Protein AF-A0A443SWD6-F1 (afdb_monomer)

InterPro domains:
  IPR001727 GDT1-like [PF01169] (45-129)
  IPR001727 GDT1-like [PTHR12608] (4-133)

Organism: NCBI:txid299467

Sequence (136 aa):
MSSEKEIKEKLEIKHEVEETMNSKTAFSDKVHKMTNNYLSIVFIEAFAMTFFAEWGDRSQISTIVLASRENIVGVSLGAIAGQCICNAIAVIGGGFVGQMISTRTGIKDNNRYKSRLTLIGGTMFLFFAVSSLLKF

Foldseek 3Di:
DVVVVVVVVVVVVVVVVVVVVVVVVVVVVVVVVVPPVVNVVVVVVVCVVVCVVCVPNVLVVVLVVVCVVDPSVVSVVVSVVVVVVVVVCVVVVVVVVVVVVVVPPPDDDDPPVVVVVVVVVVVVVVVVVVVVVVVD

Solvent-accessible surface area (backbone atoms only — not comparable to full-atom values): 7710 Å² total; per-residue (Å²): 128,68,69,65,52,58,52,50,52,54,50,53,53,50,50,56,51,49,52,55,49,53,53,50,50,53,49,52,54,49,50,57,68,69,45,52,68,66,59,51,50,53,47,51,49,54,47,48,53,51,46,62,71,49,62,87,34,65,67,60,58,52,47,52,59,48,31,73,76,46,65,50,70,62,48,52,54,50,52,54,50,50,51,52,50,52,51,51,51,51,53,53,52,50,50,53,57,50,49,66,53,62,77,54,72,82,67,79,92,61,74,67,57,62,54,47,54,52,46,52,54,50,50,52,49,51,52,49,52,53,53,54,62,74,72,108

pLDDT: mean 70.09, std 11.47, range [46.66, 88.94]

Secondary structure (DSSP, 8-state):
--HHHHHHHHHHHHHHHHHHHHHHHHHHHHHHHHS-HHHHHHHHHHHHHHHHHHTT-HHHHHHHHHHTTS-HHHHHHHHHHHHHHHHHHHHHHHHHHHHHHHTTSSS---HHHHHHHHHHHHHHHHHHHHHHHTT-

Structure (mmCIF, N/CA/C/O backbone):
data_AF-A0A443SWD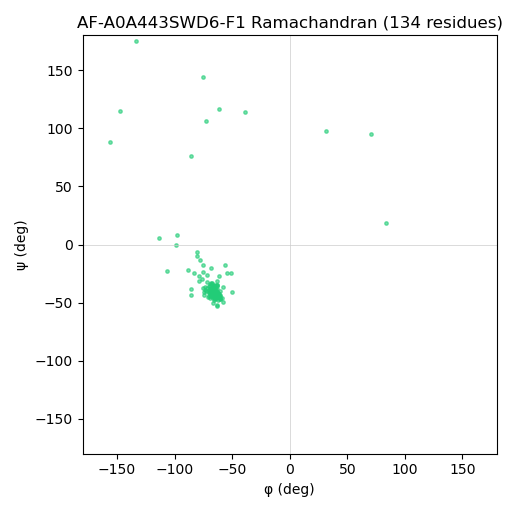6-F1
#
_entry.id   AF-A0A443SWD6-F1
#
loop_
_atom_site.group_PDB
_atom_site.id
_atom_site.type_symbol
_atom_site.label_atom_id
_atom_site.label_alt_id
_atom_site.label_comp_id
_atom_site.label_asym_id
_atom_site.label_entity_id
_atom_site.label_seq_id
_atom_site.pdbx_PDB_ins_code
_atom_site.Cartn_x
_atom_site.Cartn_y
_atom_site.Cartn_z
_atom_site.occupancy
_atom_site.B_iso_or_equiv
_atom_site.auth_seq_id
_atom_site.auth_comp_id
_atom_site.auth_asym_id
_atom_site.auth_atom_id
_atom_site.pdbx_PDB_model_num
ATOM 1 N N . MET A 1 1 ? 40.734 51.118 14.395 1.00 59.72 1 MET A N 1
ATOM 2 C CA . MET A 1 1 ? 40.270 51.051 12.989 1.00 59.72 1 MET A CA 1
ATOM 3 C C . MET A 1 1 ? 40.192 49.627 12.410 1.00 59.72 1 MET A C 1
ATOM 5 O O . MET A 1 1 ? 39.435 49.447 11.467 1.00 59.72 1 MET A O 1
ATOM 9 N N . SER A 1 2 ? 40.913 48.624 12.955 1.00 61.59 2 SER A N 1
ATOM 10 C CA . SER A 1 2 ? 40.799 47.204 12.537 1.00 61.59 2 SER A CA 1
ATOM 11 C C . SER A 1 2 ? 39.674 46.442 13.265 1.00 61.59 2 SER A C 1
ATOM 13 O O . SER A 1 2 ? 38.877 45.778 12.619 1.00 61.59 2 SER A O 1
ATOM 15 N N . SER A 1 3 ? 39.522 46.619 14.585 1.00 66.12 3 SER A N 1
ATOM 16 C CA . SER A 1 3 ? 38.543 45.862 15.393 1.00 66.12 3 SER A CA 1
ATOM 17 C C . SER A 1 3 ? 37.072 46.240 15.164 1.00 66.12 3 SER A C 1
ATOM 19 O O . SER A 1 3 ? 36.192 45.412 15.349 1.00 66.12 3 SER A O 1
ATOM 21 N N . GLU A 1 4 ? 36.771 47.468 14.728 1.00 71.31 4 GLU A N 1
ATOM 22 C CA . GLU A 1 4 ? 35.383 47.901 14.469 1.00 71.31 4 GLU A CA 1
ATOM 23 C C . GLU A 1 4 ? 34.803 47.331 13.166 1.00 71.31 4 GLU A C 1
ATOM 25 O O . GLU A 1 4 ? 33.584 47.208 13.040 1.00 71.31 4 GLU A O 1
ATOM 30 N N . LYS A 1 5 ? 35.660 46.955 12.206 1.00 71.69 5 LYS A N 1
ATOM 31 C CA . LYS A 1 5 ? 35.230 46.327 10.948 1.00 71.69 5 LYS A CA 1
ATOM 32 C C . LYS A 1 5 ? 34.816 44.872 11.168 1.00 71.69 5 LYS A C 1
ATOM 34 O O . LYS A 1 5 ? 33.744 44.486 10.721 1.00 71.69 5 LYS A O 1
ATOM 39 N N . GLU A 1 6 ? 35.587 44.120 11.954 1.00 70.25 6 GLU A N 1
ATOM 40 C CA . GLU A 1 6 ? 35.242 42.740 12.332 1.00 70.25 6 GLU A CA 1
ATOM 41 C C . GLU A 1 6 ? 33.955 42.658 13.164 1.00 70.25 6 GLU A C 1
ATOM 43 O O . GLU A 1 6 ? 33.179 41.715 13.025 1.00 70.25 6 GLU A O 1
ATOM 48 N N . ILE A 1 7 ? 33.702 43.651 14.025 1.00 76.62 7 ILE A N 1
ATOM 49 C CA . ILE A 1 7 ? 32.472 43.706 14.827 1.00 76.62 7 ILE A CA 1
ATOM 50 C C . ILE A 1 7 ? 31.253 43.946 13.930 1.00 76.62 7 ILE A C 1
ATOM 52 O O . ILE A 1 7 ? 30.233 43.287 14.119 1.00 76.62 7 ILE A O 1
ATOM 56 N N . LYS A 1 8 ? 31.356 44.841 12.938 1.00 76.31 8 LYS A N 1
ATOM 57 C CA . LYS A 1 8 ? 30.276 45.099 11.972 1.00 76.31 8 LYS A CA 1
ATOM 58 C C . LYS A 1 8 ? 29.981 43.879 11.098 1.00 76.31 8 LYS A C 1
ATOM 60 O O . LYS A 1 8 ? 28.819 43.512 10.981 1.00 76.31 8 LYS A O 1
ATOM 65 N N . GLU A 1 9 ? 31.012 43.202 10.601 1.00 75.31 9 GLU A N 1
ATOM 66 C CA . GLU A 1 9 ? 30.863 41.986 9.789 1.00 75.31 9 GLU A CA 1
ATOM 67 C C . GLU A 1 9 ? 30.224 40.838 10.590 1.00 75.31 9 GLU A C 1
ATOM 69 O O . GLU A 1 9 ? 29.285 40.189 10.131 1.00 75.31 9 GLU A O 1
ATOM 74 N N . LYS A 1 10 ? 30.646 40.635 11.848 1.00 65.94 10 LYS A N 1
ATOM 75 C CA . LYS A 1 10 ? 30.002 39.657 12.742 1.00 65.94 10 LYS A CA 1
ATOM 76 C C . LYS A 1 10 ? 28.549 40.014 13.053 1.00 65.94 10 LYS A C 1
ATOM 78 O O . LYS A 1 10 ? 27.760 39.102 13.268 1.00 65.94 10 LYS A O 1
ATOM 83 N N . LEU A 1 11 ? 28.194 41.298 13.098 1.00 70.75 11 LEU A N 1
ATOM 84 C CA . LEU A 1 11 ? 26.822 41.766 13.322 1.00 70.75 11 LEU A CA 1
ATOM 85 C C . LEU A 1 11 ? 25.922 41.534 12.102 1.00 70.75 11 LEU A C 1
ATOM 87 O O . LEU A 1 11 ? 24.787 41.100 12.283 1.00 70.75 11 LEU A O 1
ATOM 91 N N . GLU A 1 12 ? 26.431 41.752 10.889 1.00 73.62 12 GLU A N 1
ATOM 92 C CA . GLU A 1 12 ? 25.703 41.477 9.640 1.00 73.62 12 GLU A CA 1
ATOM 93 C C . GLU A 1 12 ? 25.474 39.976 9.449 1.00 73.62 12 GLU A C 1
ATOM 95 O O . GLU A 1 12 ? 24.340 39.548 9.241 1.00 73.62 12 GLU A O 1
ATOM 100 N N . ILE A 1 13 ? 26.512 39.158 9.663 1.00 72.12 13 ILE A N 1
ATOM 101 C CA . ILE A 1 13 ? 26.391 37.694 9.614 1.00 72.12 13 ILE A CA 1
ATOM 102 C C . ILE A 1 13 ? 25.401 37.198 10.673 1.00 72.12 13 ILE A C 1
ATOM 104 O O . ILE A 1 13 ? 24.604 36.302 10.405 1.00 72.12 13 ILE A O 1
ATOM 108 N N . LYS A 1 14 ? 25.408 37.779 11.879 1.00 61.62 14 LYS A N 1
ATOM 109 C CA . LYS A 1 14 ? 24.473 37.377 12.937 1.00 61.62 14 LYS A CA 1
ATOM 110 C C . LYS A 1 14 ? 23.028 37.708 12.569 1.00 61.62 14 LYS A C 1
ATOM 112 O O . LYS A 1 14 ? 22.152 36.904 12.856 1.00 61.62 14 LYS A O 1
ATOM 117 N N . HIS A 1 15 ? 22.789 38.841 11.914 1.00 70.75 15 HIS A N 1
ATOM 118 C CA . HIS A 1 15 ? 21.454 39.242 11.477 1.00 70.75 15 HIS A CA 1
ATOM 119 C C . HIS A 1 15 ? 20.938 38.361 10.326 1.00 70.75 15 HIS A C 1
ATOM 121 O O . HIS A 1 15 ? 19.789 37.925 10.353 1.00 70.75 15 HIS A O 1
ATOM 127 N N . GLU A 1 16 ? 21.798 38.014 9.366 1.00 64.12 16 GLU A N 1
ATOM 128 C CA . GLU A 1 16 ? 21.438 37.140 8.241 1.00 64.12 16 GLU A CA 1
ATOM 129 C C . GLU A 1 16 ? 21.183 35.688 8.686 1.00 64.12 16 GLU A C 1
ATOM 131 O O . GLU A 1 16 ? 20.257 35.028 8.201 1.00 64.12 16 GLU A O 1
ATOM 136 N N . VAL A 1 17 ? 21.949 35.207 9.675 1.00 60.41 17 VAL A N 1
ATOM 137 C CA . VAL A 1 17 ? 21.737 33.901 10.322 1.00 60.41 17 VAL A CA 1
ATOM 138 C C . VAL A 1 17 ? 20.450 33.893 11.157 1.00 60.41 17 VAL A C 1
ATOM 140 O O . VAL A 1 17 ? 19.718 32.905 11.122 1.00 60.41 17 VAL A O 1
ATOM 143 N N . GLU A 1 18 ? 20.126 34.979 11.866 1.00 58.09 18 GLU A N 1
ATOM 144 C CA . GLU A 1 18 ? 18.884 35.089 12.648 1.00 58.09 18 GLU A CA 1
ATOM 145 C C . GLU A 1 18 ? 17.644 35.094 11.733 1.00 58.09 18 GLU A C 1
ATOM 147 O O . GLU A 1 18 ? 16.667 34.395 12.012 1.00 58.09 18 GLU A O 1
ATOM 152 N N . GLU A 1 19 ? 17.691 35.796 10.593 1.00 61.16 19 GLU A N 1
ATOM 153 C CA . GLU A 1 19 ? 16.594 35.807 9.614 1.00 61.16 19 GLU A CA 1
ATOM 154 C C . GLU A 1 19 ? 16.407 34.454 8.912 1.00 61.16 19 GLU A C 1
ATOM 156 O O . GLU A 1 19 ? 15.272 33.986 8.758 1.00 61.16 19 GLU A O 1
ATOM 161 N N . THR A 1 20 ? 17.496 33.770 8.536 1.00 52.47 20 THR A N 1
ATOM 162 C CA . THR A 1 20 ? 17.397 32.419 7.953 1.00 52.47 20 THR A CA 1
ATOM 163 C C . THR A 1 20 ? 16.914 31.382 8.964 1.00 52.47 20 THR A C 1
ATOM 165 O O . THR A 1 20 ? 16.186 30.461 8.579 1.00 52.47 20 THR A O 1
ATOM 168 N N . MET A 1 21 ? 17.261 31.525 10.246 1.00 53.50 21 MET A N 1
ATOM 169 C CA . MET A 1 21 ? 16.771 30.656 11.322 1.00 53.50 21 MET A CA 1
ATOM 170 C C . MET A 1 21 ? 15.290 30.911 11.621 1.00 53.50 21 MET A C 1
ATOM 172 O O . MET A 1 21 ? 14.526 29.950 11.675 1.00 53.50 21 MET A O 1
ATOM 176 N N . ASN A 1 22 ? 14.863 32.175 11.713 1.00 55.44 22 ASN A N 1
ATOM 177 C CA . ASN A 1 22 ? 13.468 32.553 11.961 1.00 55.44 22 ASN A CA 1
ATOM 178 C C . ASN A 1 22 ? 12.531 32.171 10.796 1.00 55.44 22 ASN A C 1
ATOM 180 O O . ASN A 1 22 ? 11.398 31.744 11.005 1.00 55.44 22 ASN A O 1
ATOM 184 N N . SER A 1 23 ? 13.013 32.257 9.551 1.00 46.66 23 SER A N 1
ATOM 185 C CA . SER A 1 23 ? 12.288 31.789 8.359 1.00 46.66 23 SER A CA 1
ATOM 186 C C . SER A 1 23 ? 12.101 30.265 8.354 1.00 46.66 23 SER A C 1
ATOM 188 O O . SER A 1 23 ? 11.009 29.765 8.069 1.00 46.66 23 SER A O 1
ATOM 190 N N . LYS A 1 24 ? 13.141 29.509 8.736 1.00 49.06 24 LYS A N 1
ATOM 191 C CA . LYS A 1 24 ? 13.091 28.041 8.825 1.00 49.06 24 LYS A CA 1
ATOM 192 C C . LYS A 1 24 ? 12.198 27.550 9.963 1.00 49.06 24 LYS A C 1
ATOM 194 O O . LYS A 1 24 ? 11.440 26.604 9.749 1.00 49.06 24 LYS A O 1
ATOM 199 N N . THR A 1 25 ? 12.247 28.181 11.137 1.00 52.19 25 THR A N 1
ATOM 200 C CA . THR A 1 25 ? 11.366 27.840 12.268 1.00 52.19 25 THR A CA 1
ATOM 201 C C . THR A 1 25 ? 9.916 28.204 11.964 1.00 52.19 25 THR A C 1
ATOM 203 O O . THR A 1 25 ? 9.046 27.348 12.100 1.00 52.19 25 THR A O 1
ATOM 206 N N . ALA A 1 26 ? 9.649 29.389 11.403 1.00 56.47 26 ALA A N 1
ATOM 207 C CA . ALA A 1 26 ? 8.303 29.785 10.988 1.00 56.47 26 ALA A CA 1
ATOM 208 C C . ALA A 1 26 ? 7.729 28.885 9.880 1.00 56.47 26 ALA A C 1
ATOM 210 O O . ALA A 1 26 ? 6.529 28.606 9.873 1.00 56.47 26 ALA A O 1
ATOM 211 N N . PHE A 1 27 ? 8.560 28.399 8.952 1.00 50.75 27 PHE A N 1
ATOM 212 C CA . PHE A 1 27 ? 8.148 27.424 7.940 1.00 50.75 27 PHE A CA 1
ATOM 213 C C . PHE A 1 27 ? 7.871 26.047 8.559 1.00 50.75 27 PHE A C 1
ATOM 215 O O . PHE A 1 27 ? 6.831 25.462 8.266 1.00 50.75 27 PHE A O 1
ATOM 222 N N . SER A 1 28 ? 8.736 25.565 9.458 1.00 52.53 28 SER A N 1
ATOM 223 C CA . SER A 1 28 ? 8.557 24.301 10.188 1.00 52.53 28 SER A CA 1
ATOM 224 C C . SER A 1 28 ? 7.281 24.306 11.035 1.00 52.53 28 SER A C 1
ATOM 226 O O . SER A 1 28 ? 6.481 23.379 10.939 1.00 52.53 28 SER A O 1
ATOM 228 N N . ASP A 1 29 ? 7.024 25.381 11.781 1.00 56.59 29 ASP A N 1
ATOM 229 C CA . ASP A 1 29 ? 5.834 25.531 12.628 1.00 56.59 29 ASP A CA 1
ATOM 230 C C . ASP A 1 29 ? 4.552 25.686 11.798 1.00 56.59 29 ASP A C 1
ATOM 232 O O . ASP A 1 29 ? 3.487 25.179 12.161 1.00 56.59 29 ASP A O 1
ATOM 236 N N . LYS A 1 30 ? 4.642 26.340 10.633 1.00 53.31 30 LYS A N 1
ATOM 237 C CA . LYS A 1 30 ? 3.520 26.482 9.695 1.00 53.31 30 LYS A CA 1
ATOM 238 C C . LYS A 1 30 ? 3.215 25.176 8.962 1.00 53.31 30 LYS A C 1
ATOM 240 O O . LYS A 1 30 ? 2.041 24.866 8.767 1.00 53.31 30 LYS A O 1
ATOM 245 N N . VAL A 1 31 ? 4.236 24.391 8.619 1.00 57.28 31 VAL A N 1
ATOM 246 C CA . VAL A 1 31 ? 4.095 23.023 8.097 1.00 57.28 31 VAL A CA 1
ATOM 247 C C . VAL A 1 31 ? 3.477 22.121 9.163 1.00 57.28 31 VAL A C 1
ATOM 249 O O . VAL A 1 31 ? 2.511 21.427 8.854 1.00 57.28 31 VAL A O 1
ATOM 252 N N . HIS A 1 32 ? 3.926 22.199 10.422 1.00 51.78 32 HIS A N 1
ATOM 253 C CA . HIS A 1 32 ? 3.372 21.417 11.535 1.00 51.78 32 HIS A CA 1
ATOM 254 C C . HIS A 1 32 ? 1.913 21.766 11.865 1.00 51.78 32 HIS A C 1
ATOM 256 O O . HIS A 1 32 ? 1.120 20.891 12.197 1.00 51.78 32 HIS A O 1
ATOM 262 N N . LYS A 1 33 ? 1.529 23.040 11.730 1.00 52.84 33 LYS A N 1
ATOM 263 C CA . LYS A 1 33 ? 0.152 23.510 11.952 1.00 52.84 33 LYS A CA 1
ATOM 264 C C . LYS A 1 33 ? -0.788 23.230 10.770 1.00 52.84 33 LYS A C 1
ATOM 266 O O . LYS A 1 33 ? -1.993 23.103 10.969 1.00 52.84 33 LYS A O 1
ATOM 271 N N . MET A 1 34 ? -0.257 23.140 9.548 1.00 51.12 34 MET A N 1
ATOM 272 C CA . MET A 1 34 ? -1.011 22.781 8.336 1.00 51.12 34 MET A CA 1
ATOM 273 C C . MET A 1 34 ? -1.168 21.256 8.182 1.00 51.12 34 MET A C 1
ATOM 275 O O . MET A 1 34 ? -2.130 20.786 7.576 1.00 51.12 34 MET A O 1
ATOM 279 N N . THR A 1 35 ? -0.268 20.473 8.782 1.00 54.84 35 THR A N 1
ATOM 280 C CA . THR A 1 35 ? -0.322 19.006 8.853 1.00 54.84 35 THR A CA 1
ATOM 281 C C . THR A 1 35 ? -1.165 18.556 10.043 1.00 54.84 35 THR A C 1
ATOM 283 O O . THR A 1 35 ? -0.667 18.126 11.073 1.00 54.84 35 THR A O 1
ATOM 286 N N . ASN A 1 36 ? -2.484 18.661 9.892 1.00 54.88 36 ASN A N 1
ATOM 287 C CA . ASN A 1 36 ? -3.473 18.073 10.795 1.00 54.88 36 ASN A CA 1
ATOM 288 C C . ASN A 1 36 ? -3.030 16.666 11.273 1.00 54.88 36 ASN A C 1
ATOM 290 O O . ASN A 1 36 ? -2.941 15.751 10.452 1.00 54.88 36 ASN A O 1
ATOM 294 N N . ASN A 1 37 ? -2.743 16.504 12.574 1.00 61.38 37 ASN A N 1
ATOM 295 C CA . ASN A 1 37 ? -2.039 15.350 13.170 1.00 61.38 37 ASN A CA 1
ATOM 296 C C . ASN A 1 37 ? -2.596 13.966 12.790 1.00 61.38 37 ASN A C 1
ATOM 298 O O . ASN A 1 37 ? -1.867 12.982 12.822 1.00 61.38 37 ASN A O 1
ATOM 302 N N . TYR A 1 38 ? -3.869 13.869 12.408 1.00 58.94 38 TYR A N 1
ATOM 303 C CA . TYR A 1 38 ? -4.472 12.613 11.961 1.00 58.94 38 TYR A CA 1
ATOM 304 C C . TYR A 1 38 ? -4.053 12.213 10.545 1.00 58.94 38 TYR A C 1
ATOM 306 O O . TYR A 1 38 ? -3.832 11.033 10.293 1.00 58.94 38 TYR A O 1
ATOM 314 N N . LEU A 1 39 ? -3.911 13.172 9.622 1.00 62.84 39 LEU A N 1
ATOM 315 C CA . LEU A 1 39 ? -3.454 12.859 8.268 1.00 62.84 39 LEU A CA 1
ATOM 316 C C . LEU A 1 39 ? -1.966 12.548 8.236 1.00 62.84 39 LEU A C 1
ATOM 318 O O . LEU A 1 39 ? -1.582 11.634 7.520 1.00 62.84 39 LEU A O 1
ATOM 322 N N . SER A 1 40 ? -1.137 13.258 9.005 1.00 71.06 40 SER A N 1
ATOM 323 C CA . SER A 1 40 ? 0.299 12.968 9.049 1.00 71.06 40 SER A CA 1
ATOM 324 C C . SER A 1 40 ? 0.584 11.616 9.702 1.00 71.06 40 SER A C 1
ATOM 326 O O . SER A 1 40 ? 1.366 10.855 9.145 1.00 71.06 40 SER A O 1
ATOM 328 N N . ILE A 1 41 ? -0.094 11.267 10.804 1.00 77.25 41 ILE A N 1
ATOM 329 C CA . ILE A 1 41 ? 0.047 9.949 11.446 1.00 77.25 41 ILE A CA 1
ATOM 330 C C . ILE A 1 41 ? -0.416 8.823 10.522 1.00 77.25 41 ILE A C 1
ATOM 332 O O . ILE A 1 41 ? 0.360 7.907 10.273 1.00 77.25 41 ILE A O 1
ATOM 336 N N . VAL A 1 42 ? -1.629 8.902 9.963 1.00 77.81 42 VAL A N 1
ATOM 337 C CA . VAL A 1 42 ? -2.158 7.839 9.088 1.00 77.81 42 VAL A CA 1
ATOM 338 C C . VAL A 1 42 ? -1.333 7.720 7.807 1.00 77.81 42 VAL A C 1
ATOM 340 O O . VAL A 1 42 ? -1.085 6.615 7.331 1.00 77.81 42 VAL A O 1
ATOM 343 N N . PHE A 1 43 ? -0.864 8.843 7.257 1.00 80.38 43 PHE A N 1
ATOM 344 C CA . PHE A 1 43 ? 0.013 8.835 6.092 1.00 80.38 43 PHE A CA 1
ATOM 345 C C . PHE A 1 43 ? 1.362 8.191 6.404 1.00 80.38 43 PHE A C 1
ATOM 347 O O . PHE A 1 43 ? 1.805 7.343 5.643 1.00 80.38 43 PHE A O 1
ATOM 354 N N . ILE A 1 44 ? 2.001 8.558 7.517 1.00 81.31 44 ILE A N 1
ATOM 355 C CA . ILE A 1 44 ? 3.291 7.991 7.930 1.00 81.31 44 ILE A CA 1
ATOM 356 C C . ILE A 1 44 ? 3.152 6.509 8.267 1.00 81.31 44 ILE A C 1
ATOM 358 O O . ILE A 1 44 ? 4.035 5.737 7.921 1.00 81.31 44 ILE A O 1
ATOM 362 N N . GLU A 1 45 ? 2.053 6.096 8.891 1.00 79.31 45 GLU A N 1
ATOM 363 C CA . GLU A 1 45 ? 1.767 4.696 9.200 1.00 79.31 45 GLU A CA 1
ATOM 364 C C . GLU A 1 45 ? 1.544 3.873 7.927 1.00 79.31 45 GLU A C 1
ATOM 366 O O . GLU A 1 45 ? 2.209 2.858 7.732 1.00 79.31 45 GLU A O 1
ATOM 371 N N . ALA A 1 46 ? 0.677 4.329 7.018 1.00 78.38 46 ALA A N 1
ATOM 372 C CA . ALA A 1 46 ? 0.439 3.655 5.743 1.00 78.38 46 ALA A CA 1
ATOM 373 C C . ALA A 1 46 ? 1.697 3.644 4.862 1.00 78.38 46 ALA A C 1
ATOM 375 O O . ALA A 1 46 ? 2.000 2.635 4.221 1.00 78.38 46 ALA A O 1
ATOM 376 N N . PHE A 1 47 ? 2.455 4.744 4.863 1.00 78.56 47 PHE A N 1
ATOM 377 C CA . PHE A 1 47 ? 3.735 4.845 4.177 1.00 78.56 47 PHE A CA 1
ATOM 378 C C . PHE A 1 47 ? 4.744 3.873 4.775 1.00 78.56 47 PHE A C 1
ATOM 380 O O . PHE A 1 47 ? 5.285 3.068 4.036 1.00 78.56 47 PHE A O 1
ATOM 387 N N . ALA A 1 48 ? 4.960 3.881 6.091 1.00 83.50 48 ALA A N 1
ATOM 388 C CA . ALA A 1 48 ? 5.901 2.984 6.750 1.00 83.50 48 ALA A CA 1
ATOM 389 C C . ALA A 1 48 ? 5.494 1.516 6.579 1.00 83.50 48 ALA A C 1
ATOM 391 O O . ALA A 1 48 ? 6.348 0.694 6.275 1.00 83.50 48 ALA A O 1
ATOM 392 N N . MET A 1 49 ? 4.208 1.179 6.701 1.00 77.62 49 MET A N 1
ATOM 393 C CA . MET A 1 49 ? 3.702 -0.177 6.473 1.00 77.62 49 MET A CA 1
ATOM 394 C C . MET A 1 49 ? 3.972 -0.642 5.038 1.00 77.62 49 MET A C 1
ATOM 396 O O . MET A 1 49 ? 4.489 -1.738 4.841 1.00 77.62 49 MET A O 1
ATOM 400 N N . THR A 1 50 ? 3.671 0.196 4.044 1.00 72.38 50 THR A N 1
ATOM 401 C CA . THR A 1 50 ? 3.906 -0.122 2.625 1.00 72.38 50 THR A CA 1
ATOM 402 C C . THR A 1 50 ? 5.398 -0.175 2.314 1.00 72.38 50 THR A C 1
ATOM 404 O O . THR A 1 50 ? 5.862 -1.078 1.632 1.00 72.38 50 THR A O 1
ATOM 407 N N . PHE A 1 51 ? 6.173 0.749 2.873 1.00 72.75 51 PHE A N 1
ATOM 408 C CA . PHE A 1 51 ? 7.613 0.835 2.698 1.00 72.75 51 PHE A CA 1
ATOM 409 C C . PHE A 1 51 ? 8.311 -0.369 3.315 1.00 72.75 51 PHE A C 1
ATOM 411 O O . PHE A 1 51 ? 9.090 -0.992 2.623 1.00 72.75 51 PHE A O 1
ATOM 418 N N . PHE A 1 52 ? 7.996 -0.775 4.548 1.00 80.69 52 PHE A N 1
ATOM 419 C CA . PHE A 1 52 ? 8.549 -1.998 5.140 1.00 80.69 52 PHE A CA 1
ATOM 420 C C . PHE A 1 52 ? 8.080 -3.267 4.423 1.00 80.69 52 PHE A C 1
ATOM 422 O O . PHE A 1 52 ? 8.863 -4.205 4.300 1.00 80.69 52 PHE A O 1
ATOM 429 N N . ALA A 1 53 ? 6.836 -3.303 3.935 1.00 72.69 53 ALA A N 1
ATOM 430 C CA . ALA A 1 53 ? 6.333 -4.424 3.143 1.00 72.69 53 ALA A CA 1
ATOM 431 C C . ALA A 1 53 ? 7.030 -4.539 1.776 1.00 72.69 53 ALA A C 1
ATOM 433 O O . ALA A 1 53 ? 7.241 -5.650 1.296 1.00 72.69 53 ALA A O 1
ATOM 434 N N . GLU A 1 54 ? 7.409 -3.409 1.170 1.00 72.69 54 GLU A N 1
ATOM 435 C CA . GLU A 1 54 ? 8.116 -3.350 -0.114 1.00 72.69 54 GLU A CA 1
ATOM 436 C C . GLU A 1 54 ? 9.639 -3.152 0.022 1.00 72.69 54 GLU A C 1
ATOM 438 O O . GLU A 1 54 ? 10.362 -3.095 -0.979 1.00 72.69 54 GLU A O 1
ATOM 443 N N . TRP A 1 55 ? 10.169 -3.044 1.243 1.00 68.12 55 TRP A N 1
ATOM 444 C CA . TRP A 1 55 ? 11.592 -2.814 1.472 1.00 68.12 55 TRP A CA 1
ATOM 445 C C . TRP A 1 55 ? 12.369 -4.079 1.169 1.00 68.12 55 TRP A C 1
ATOM 447 O O . TRP A 1 55 ? 12.341 -5.053 1.916 1.00 68.12 55 TRP A O 1
ATOM 457 N N . GLY A 1 56 ? 13.066 -4.041 0.035 1.00 65.88 56 GLY A N 1
ATOM 458 C CA . GLY A 1 56 ? 13.725 -5.212 -0.528 1.00 65.88 56 GLY A CA 1
ATOM 459 C C . GLY A 1 56 ? 12.795 -6.094 -1.359 1.00 65.88 56 GLY A C 1
ATOM 460 O O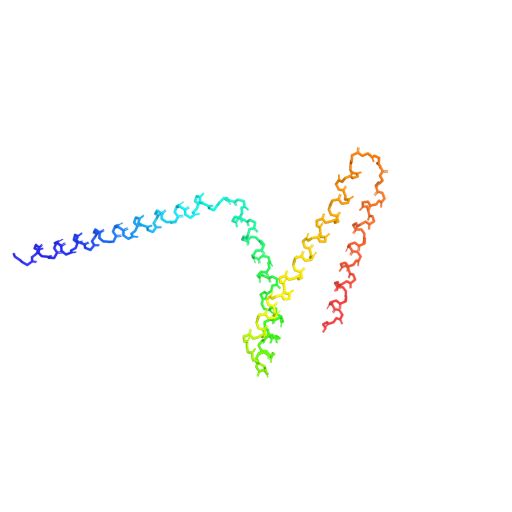 . GLY A 1 56 ? 13.125 -7.257 -1.594 1.00 65.88 56 GLY A O 1
ATOM 461 N N . ASP A 1 57 ? 11.649 -5.577 -1.811 1.00 72.75 57 ASP A N 1
ATOM 462 C CA . ASP A 1 57 ? 10.708 -6.368 -2.590 1.00 72.75 57 ASP A CA 1
ATOM 463 C C . ASP A 1 57 ? 11.160 -6.593 -4.041 1.00 72.75 57 ASP A C 1
ATOM 465 O O . ASP A 1 57 ? 11.759 -5.750 -4.721 1.00 72.75 57 ASP A O 1
ATOM 469 N N . ARG A 1 58 ? 10.826 -7.791 -4.521 1.00 65.56 58 ARG A N 1
ATOM 470 C CA . ARG A 1 58 ? 11.129 -8.317 -5.852 1.00 65.56 58 ARG A CA 1
ATOM 471 C C . ARG A 1 58 ? 10.644 -7.406 -6.974 1.00 65.56 58 ARG A C 1
ATOM 473 O O . ARG A 1 58 ? 11.220 -7.471 -8.058 1.00 65.56 58 ARG A O 1
ATOM 480 N N . SER A 1 59 ? 9.636 -6.565 -6.743 1.00 72.31 59 SER A N 1
ATOM 481 C CA . SER A 1 59 ? 9.180 -5.561 -7.710 1.00 72.31 59 SER A CA 1
ATOM 482 C C . SER A 1 59 ? 10.295 -4.592 -8.122 1.00 72.31 59 SER A C 1
ATOM 484 O O . SER A 1 59 ? 10.404 -4.274 -9.308 1.00 72.31 59 SER A O 1
ATOM 486 N N . GLN A 1 60 ? 11.195 -4.207 -7.211 1.00 70.75 60 GLN A N 1
ATOM 487 C CA . GLN A 1 60 ? 12.329 -3.329 -7.522 1.00 70.75 60 GLN A CA 1
ATOM 488 C C . GLN A 1 60 ? 13.362 -4.045 -8.405 1.00 70.75 60 GLN A C 1
ATOM 490 O O . GLN A 1 60 ? 13.764 -3.513 -9.439 1.00 70.75 60 GLN A O 1
ATOM 495 N N . ILE A 1 61 ? 13.721 -5.293 -8.073 1.00 76.19 61 ILE A N 1
ATOM 496 C CA . ILE A 1 61 ? 14.651 -6.107 -8.880 1.00 76.19 61 ILE A CA 1
ATOM 497 C C . ILE A 1 61 ? 14.036 -6.451 -10.244 1.00 76.19 61 ILE A C 1
ATOM 499 O O . ILE A 1 61 ? 14.707 -6.339 -11.265 1.00 76.19 61 ILE A O 1
ATOM 503 N N . SER A 1 62 ? 12.751 -6.809 -10.293 1.00 76.19 62 SER A N 1
ATOM 504 C CA . SER A 1 62 ? 12.028 -7.091 -11.539 1.00 76.19 62 SER A CA 1
ATOM 505 C C . SER A 1 62 ? 11.939 -5.855 -12.432 1.00 76.19 62 SER A C 1
ATOM 507 O O . SER A 1 62 ? 12.082 -5.967 -13.649 1.00 76.19 62 SER A O 1
ATOM 509 N N . THR A 1 63 ? 11.747 -4.675 -11.837 1.00 76.75 63 THR A N 1
ATOM 510 C CA . THR A 1 63 ? 11.753 -3.394 -12.555 1.00 76.75 63 THR A CA 1
ATOM 511 C C . THR A 1 63 ? 13.137 -3.104 -13.117 1.00 76.75 63 THR A C 1
ATOM 513 O O . THR A 1 63 ? 13.234 -2.752 -14.283 1.00 76.75 63 THR A O 1
ATOM 516 N N . ILE A 1 64 ? 14.210 -3.324 -12.353 1.00 78.00 64 ILE A N 1
ATOM 517 C CA . ILE A 1 64 ? 15.595 -3.139 -12.819 1.00 78.00 64 ILE A CA 1
ATOM 518 C C . ILE A 1 64 ? 15.943 -4.124 -13.946 1.00 78.00 64 ILE A C 1
ATOM 520 O O . ILE A 1 64 ? 16.530 -3.726 -14.949 1.00 78.00 64 ILE A O 1
ATOM 524 N N . VAL A 1 65 ? 15.538 -5.393 -13.833 1.00 78.75 65 VAL A N 1
ATOM 525 C CA . VAL A 1 65 ? 15.762 -6.416 -14.871 1.00 78.75 65 VAL A CA 1
ATOM 526 C C . VAL A 1 65 ? 14.990 -6.091 -16.151 1.00 78.75 65 VAL A C 1
ATOM 528 O O . VAL A 1 65 ? 15.533 -6.241 -17.244 1.00 78.75 65 VAL A O 1
ATOM 531 N N . LEU A 1 66 ? 13.746 -5.619 -16.042 1.00 75.88 66 LEU A N 1
ATOM 532 C CA . LEU A 1 66 ? 12.933 -5.252 -17.202 1.00 75.88 66 LEU A CA 1
ATOM 533 C C . LEU A 1 66 ? 13.403 -3.927 -17.827 1.00 75.88 66 LEU A C 1
ATOM 535 O O . LEU A 1 66 ? 13.540 -3.839 -19.042 1.00 75.88 66 LEU A O 1
ATOM 539 N N . ALA A 1 67 ? 13.754 -2.939 -17.004 1.00 76.69 67 ALA A N 1
ATOM 540 C CA . ALA A 1 67 ? 14.334 -1.661 -17.418 1.00 76.69 67 ALA A CA 1
ATOM 541 C C . ALA A 1 67 ? 15.758 -1.797 -17.992 1.00 76.69 67 ALA A C 1
ATOM 543 O O . ALA A 1 67 ? 16.209 -0.931 -18.730 1.00 76.69 67 ALA A O 1
ATOM 544 N N . SER A 1 68 ? 16.470 -2.888 -17.693 1.00 74.44 68 SER A N 1
ATOM 545 C CA . SER A 1 68 ? 17.730 -3.231 -18.364 1.00 74.44 68 SER A CA 1
ATOM 546 C C . SER A 1 68 ? 17.522 -3.794 -19.777 1.00 74.44 68 SER A C 1
ATOM 548 O O . SER A 1 68 ? 18.490 -3.864 -20.535 1.00 74.44 68 SER A O 1
ATOM 550 N N . ARG A 1 69 ? 16.309 -4.246 -20.128 1.00 71.25 69 ARG A N 1
ATOM 551 C CA . ARG A 1 69 ? 15.981 -4.820 -21.449 1.00 71.25 69 ARG A CA 1
ATOM 552 C C . ARG A 1 69 ? 15.137 -3.887 -22.324 1.00 71.25 69 ARG A C 1
ATOM 554 O O . ARG A 1 69 ? 15.159 -4.044 -23.537 1.00 71.25 69 ARG A O 1
ATOM 561 N N . GLU A 1 70 ? 14.427 -2.942 -21.717 1.00 72.69 70 GLU A N 1
ATOM 562 C CA . GLU A 1 70 ? 13.482 -2.001 -22.337 1.00 72.69 70 GLU A CA 1
ATOM 563 C C . GLU A 1 70 ? 13.721 -0.561 -21.844 1.00 72.69 70 GLU A C 1
ATOM 565 O O . GLU A 1 70 ? 14.528 -0.319 -20.950 1.00 72.69 70 GLU A O 1
ATOM 570 N N . ASN A 1 71 ? 12.999 0.425 -22.386 1.00 76.00 71 ASN A N 1
ATOM 571 C CA . ASN A 1 71 ? 13.105 1.816 -21.927 1.00 76.00 71 ASN A CA 1
ATOM 572 C C . ASN A 1 71 ? 12.700 1.978 -20.446 1.00 76.00 71 ASN A C 1
ATOM 574 O O . ASN A 1 71 ? 11.529 1.835 -20.086 1.00 76.00 71 ASN A O 1
ATOM 578 N N . ILE A 1 72 ? 13.661 2.389 -19.610 1.00 74.75 72 ILE A N 1
ATOM 579 C CA . ILE A 1 72 ? 13.535 2.559 -18.148 1.00 74.75 72 ILE A CA 1
ATOM 580 C C . ILE A 1 72 ? 12.306 3.393 -17.749 1.00 74.75 72 ILE A C 1
ATOM 582 O O . ILE A 1 72 ? 11.602 3.056 -16.798 1.00 74.75 72 ILE A O 1
ATOM 586 N N . VAL A 1 73 ? 12.031 4.468 -18.494 1.00 76.31 73 VAL A N 1
ATOM 587 C CA . VAL A 1 73 ? 10.930 5.403 -18.212 1.00 76.31 73 VAL A CA 1
ATOM 588 C C . VAL 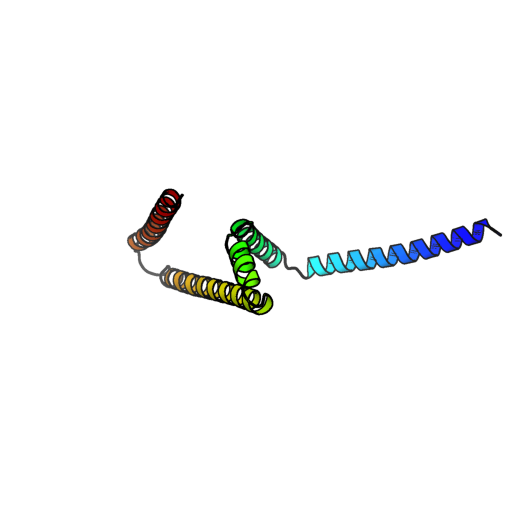A 1 73 ? 9.559 4.757 -18.435 1.00 76.31 73 VAL A C 1
ATOM 590 O O . VAL A 1 73 ? 8.636 4.999 -17.664 1.00 76.31 73 VAL A O 1
ATOM 593 N N . GLY A 1 74 ? 9.414 3.908 -19.456 1.00 81.50 74 GLY A N 1
ATOM 594 C CA . GLY A 1 74 ? 8.150 3.218 -19.730 1.00 81.50 74 GLY A CA 1
ATOM 595 C C . GLY A 1 74 ? 7.833 2.155 -18.678 1.00 81.50 74 GLY A C 1
ATOM 596 O O . GLY A 1 74 ? 6.689 2.028 -18.242 1.00 81.50 74 GLY A O 1
ATOM 597 N N . VAL A 1 75 ? 8.860 1.436 -18.221 1.00 81.00 75 VAL A N 1
ATOM 598 C CA . VAL A 1 75 ? 8.720 0.378 -17.213 1.00 81.00 75 VAL A CA 1
ATOM 599 C C . VAL A 1 75 ? 8.353 0.955 -15.843 1.00 81.00 75 VAL A C 1
ATOM 601 O O . VAL A 1 75 ? 7.453 0.433 -15.185 1.00 81.00 75 VAL A O 1
ATOM 604 N N . SER A 1 76 ? 8.990 2.052 -15.422 1.00 80.38 76 SER A N 1
ATOM 605 C CA . SER A 1 76 ? 8.683 2.687 -14.134 1.00 80.38 76 SER A CA 1
ATOM 606 C C . SER A 1 76 ? 7.275 3.286 -14.103 1.00 80.38 76 SER A C 1
ATOM 608 O O . SER A 1 76 ? 6.544 3.074 -13.136 1.00 80.38 76 SER A O 1
ATOM 610 N N . LEU A 1 77 ? 6.848 3.956 -15.180 1.00 83.06 77 LEU A N 1
ATOM 611 C CA . LEU A 1 77 ? 5.482 4.474 -15.315 1.00 83.06 77 LEU A CA 1
ATOM 612 C C . LEU A 1 77 ? 4.434 3.355 -15.276 1.00 83.06 77 LEU A C 1
ATOM 614 O O . LEU A 1 77 ? 3.420 3.495 -14.592 1.00 83.06 77 LEU A O 1
ATOM 618 N N . GLY A 1 78 ? 4.688 2.238 -15.963 1.00 83.56 78 GLY A N 1
ATOM 619 C CA . GLY A 1 78 ? 3.805 1.071 -15.945 1.00 83.56 78 GLY A CA 1
ATOM 620 C C . GLY A 1 78 ? 3.693 0.426 -14.561 1.00 83.56 78 GLY A C 1
ATOM 621 O O . GLY A 1 78 ? 2.586 0.108 -14.126 1.00 83.56 78 GLY A O 1
ATOM 622 N N . ALA A 1 79 ? 4.811 0.284 -13.843 1.00 82.12 79 ALA A N 1
ATOM 623 C CA . ALA A 1 79 ? 4.835 -0.275 -12.491 1.00 82.12 79 ALA A CA 1
ATOM 624 C C . ALA A 1 79 ? 4.066 0.602 -11.488 1.00 82.12 79 ALA A C 1
ATOM 626 O O . ALA A 1 79 ? 3.225 0.098 -10.743 1.00 82.12 79 ALA A O 1
ATOM 627 N N . ILE A 1 80 ? 4.290 1.921 -11.523 1.00 82.44 80 ILE A N 1
ATOM 628 C CA . ILE A 1 80 ? 3.574 2.881 -10.670 1.00 82.44 80 ILE A CA 1
ATOM 629 C C . ILE A 1 80 ? 2.074 2.847 -10.979 1.00 82.44 80 ILE A C 1
ATOM 631 O O . ILE A 1 80 ? 1.258 2.733 -10.066 1.00 82.44 80 ILE A O 1
ATOM 635 N N . ALA A 1 81 ? 1.700 2.890 -12.261 1.00 86.38 81 ALA A N 1
ATOM 636 C CA . ALA A 1 81 ? 0.300 2.835 -12.670 1.00 86.38 81 ALA A CA 1
ATOM 637 C C . ALA A 1 81 ? -0.376 1.529 -12.219 1.00 86.38 81 ALA A C 1
ATOM 639 O O . ALA A 1 81 ? -1.479 1.569 -11.673 1.00 86.38 81 ALA A O 1
ATOM 640 N N . GLY A 1 82 ? 0.296 0.385 -12.384 1.00 85.19 82 GLY A N 1
ATOM 641 C CA . GLY A 1 82 ? -0.198 -0.914 -11.928 1.00 85.19 82 GLY A CA 1
ATOM 642 C C . GLY A 1 82 ? -0.451 -0.951 -10.419 1.00 85.19 82 GLY A C 1
ATOM 643 O O . GLY A 1 82 ? -1.526 -1.375 -9.989 1.00 85.19 82 GLY A O 1
ATOM 644 N N . GLN A 1 83 ? 0.487 -0.436 -9.621 1.00 80.69 83 GLN A N 1
ATOM 645 C CA . GLN A 1 83 ? 0.361 -0.418 -8.162 1.00 80.69 83 GLN A CA 1
ATOM 646 C C . GLN A 1 83 ? -0.729 0.549 -7.684 1.00 80.69 83 GLN A C 1
ATOM 648 O O . GLN A 1 83 ? -1.517 0.215 -6.795 1.00 80.69 83 GLN A O 1
ATOM 653 N N . CYS A 1 84 ? -0.862 1.711 -8.328 1.00 82.06 84 CYS A N 1
ATOM 654 C CA . CYS A 1 84 ? -1.960 2.640 -8.062 1.00 82.06 84 CYS A CA 1
ATOM 655 C C . CYS A 1 84 ? -3.330 2.012 -8.354 1.00 82.06 84 CYS A C 1
ATOM 657 O O . CYS A 1 84 ? -4.252 2.160 -7.551 1.00 82.06 84 CYS A O 1
ATOM 659 N N . ILE A 1 85 ? -3.466 1.289 -9.471 1.00 87.75 85 ILE A N 1
ATOM 660 C CA . ILE A 1 85 ? -4.718 0.613 -9.839 1.00 87.75 85 ILE A CA 1
ATOM 661 C C . ILE A 1 85 ? -5.044 -0.498 -8.835 1.00 87.75 85 ILE A C 1
ATOM 663 O O . ILE A 1 85 ? -6.179 -0.580 -8.366 1.00 87.75 85 ILE A O 1
ATOM 667 N N . CYS A 1 86 ? -4.058 -1.318 -8.466 1.00 83.38 86 CYS A N 1
ATOM 668 C CA . CYS A 1 86 ? -4.230 -2.384 -7.479 1.00 83.38 86 CYS A CA 1
ATOM 669 C C . CYS A 1 86 ? -4.723 -1.832 -6.130 1.00 83.38 86 CYS A C 1
ATOM 671 O O . CYS A 1 86 ? -5.748 -2.280 -5.608 1.00 83.38 86 CYS A O 1
ATOM 673 N N . ASN A 1 87 ? -4.060 -0.792 -5.614 1.00 79.25 87 ASN A N 1
ATOM 674 C CA . ASN A 1 87 ? -4.437 -0.155 -4.352 1.00 79.25 87 ASN A CA 1
ATOM 675 C C . ASN A 1 87 ? -5.825 0.494 -4.426 1.00 79.25 87 ASN A C 1
ATOM 677 O O . ASN A 1 87 ? -6.616 0.356 -3.492 1.00 79.25 87 ASN A O 1
ATOM 681 N N . ALA A 1 88 ? -6.167 1.146 -5.542 1.00 81.19 88 ALA A N 1
ATOM 682 C CA . ALA A 1 88 ? -7.494 1.726 -5.736 1.00 81.19 88 ALA A CA 1
ATOM 683 C C . ALA A 1 88 ? -8.598 0.654 -5.703 1.00 81.19 88 ALA A C 1
ATOM 685 O O . ALA A 1 88 ? -9.610 0.832 -5.021 1.00 81.19 88 ALA A O 1
ATOM 686 N N . ILE A 1 89 ? -8.387 -0.484 -6.374 1.00 83.50 89 ILE A N 1
ATOM 687 C CA . ILE A 1 89 ? -9.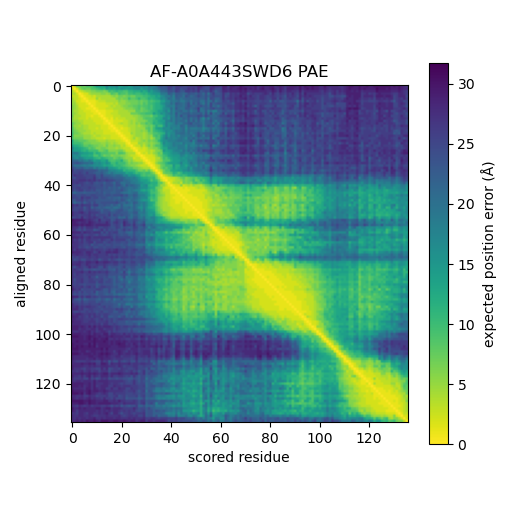329 -1.613 -6.360 1.00 83.50 89 ILE A CA 1
ATOM 688 C C . ILE A 1 89 ? -9.459 -2.189 -4.946 1.00 83.50 89 ILE A C 1
ATOM 690 O O . ILE A 1 89 ? -10.577 -2.448 -4.499 1.00 83.50 89 ILE A O 1
ATOM 694 N N . ALA A 1 90 ? -8.350 -2.355 -4.223 1.00 79.88 90 ALA A N 1
ATOM 695 C CA . ALA A 1 90 ? -8.358 -2.881 -2.861 1.00 79.88 90 ALA A CA 1
ATOM 696 C C . ALA A 1 90 ? -9.131 -1.973 -1.889 1.00 79.88 90 ALA A C 1
ATOM 698 O O . ALA A 1 90 ? -9.939 -2.464 -1.099 1.00 79.88 90 ALA A O 1
ATOM 699 N N . VAL A 1 91 ? -8.946 -0.652 -1.980 1.00 76.44 91 VAL A N 1
ATOM 700 C CA . VAL A 1 91 ? -9.645 0.324 -1.127 1.00 76.44 91 VAL A CA 1
ATOM 701 C C . VAL A 1 91 ? -11.140 0.375 -1.451 1.00 76.44 91 VAL A C 1
ATOM 703 O O . VAL A 1 91 ? -11.965 0.339 -0.536 1.00 76.44 91 VAL A O 1
ATOM 706 N N . ILE A 1 92 ? -11.513 0.396 -2.736 1.00 80.81 92 ILE A N 1
ATOM 707 C CA . ILE A 1 92 ? -12.925 0.392 -3.155 1.00 80.81 92 ILE A CA 1
ATOM 708 C C . ILE A 1 92 ? -13.595 -0.935 -2.769 1.00 80.81 92 ILE A C 1
ATOM 710 O O . ILE A 1 92 ? -14.689 -0.934 -2.204 1.00 80.81 92 ILE A O 1
ATOM 714 N N . GLY A 1 93 ? -12.927 -2.065 -3.011 1.00 78.69 93 GLY A N 1
ATOM 715 C CA . GLY A 1 93 ? -13.416 -3.396 -2.650 1.00 78.69 93 GLY A CA 1
ATOM 716 C C . GLY A 1 93 ? -13.572 -3.574 -1.139 1.00 78.69 93 GLY A C 1
ATOM 717 O O . GLY A 1 93 ? -14.608 -4.057 -0.678 1.00 78.69 93 GLY A O 1
ATOM 718 N N . GLY A 1 94 ? -12.594 -3.116 -0.354 1.00 72.88 94 GLY A N 1
ATOM 719 C CA . GLY A 1 94 ? -12.653 -3.124 1.108 1.00 72.88 94 GLY A CA 1
ATOM 720 C C . GLY A 1 94 ? -13.779 -2.244 1.657 1.00 72.88 94 GLY A C 1
ATOM 721 O O . GLY A 1 94 ? -14.516 -2.670 2.549 1.00 72.88 94 GLY A O 1
ATOM 722 N N . GLY A 1 95 ? -13.979 -1.057 1.075 1.00 69.44 95 GLY A N 1
ATOM 723 C CA . GLY A 1 95 ? -15.096 -0.169 1.408 1.00 69.44 95 GLY A CA 1
ATOM 724 C C . GLY A 1 95 ? -16.461 -0.787 1.091 1.00 69.44 95 GLY A C 1
ATOM 725 O O . GLY A 1 95 ? -17.376 -0.710 1.912 1.00 69.44 95 GLY A O 1
ATOM 726 N N . PHE A 1 96 ? -16.590 -1.470 -0.049 1.00 70.38 96 PHE A N 1
ATOM 727 C CA . PHE A 1 96 ? -17.827 -2.145 -0.453 1.00 70.38 96 PHE A CA 1
ATOM 728 C C . PHE A 1 96 ? -18.179 -3.318 0.480 1.00 70.38 96 PHE A C 1
ATOM 730 O O . PHE A 1 96 ? -19.327 -3.463 0.910 1.00 70.38 96 PHE A O 1
ATOM 737 N N . VAL A 1 97 ? -17.178 -4.111 0.878 1.00 67.88 97 VAL A N 1
ATOM 738 C CA . VAL A 1 97 ? -17.337 -5.186 1.873 1.00 67.88 97 VAL A CA 1
ATOM 739 C C . VAL A 1 97 ? -17.678 -4.617 3.257 1.00 67.88 97 VAL A C 1
ATOM 741 O O . VAL A 1 97 ? -18.553 -5.151 3.936 1.00 67.88 97 VAL A O 1
ATOM 744 N N . GLY A 1 98 ? -17.064 -3.501 3.665 1.00 60.50 98 GLY A N 1
ATOM 745 C CA . GLY A 1 98 ? -17.358 -2.829 4.936 1.00 60.50 98 GLY A CA 1
ATOM 746 C C . GLY A 1 98 ? -18.774 -2.244 5.010 1.00 60.50 98 GLY A C 1
ATOM 747 O O . GLY A 1 98 ? -19.453 -2.366 6.035 1.00 60.50 98 GLY A O 1
ATOM 748 N N . GLN A 1 99 ? -19.269 -1.668 3.913 1.00 60.84 99 GLN A N 1
ATOM 749 C CA . GLN A 1 99 ? -20.626 -1.113 3.837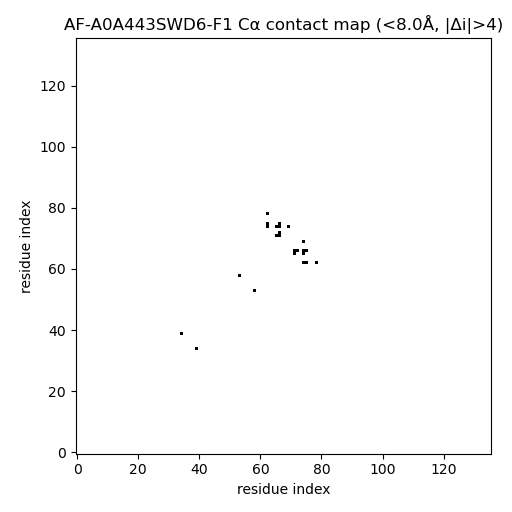 1.00 60.84 99 GLN A CA 1
ATOM 750 C C . GLN A 1 99 ? -21.717 -2.197 3.817 1.00 60.84 99 GLN A C 1
ATOM 752 O O . GLN A 1 99 ? -22.781 -1.995 4.416 1.00 60.84 99 GLN A O 1
ATOM 757 N N . MET A 1 100 ? -21.444 -3.372 3.230 1.00 57.91 100 MET A N 1
ATOM 758 C CA . MET A 1 100 ? -22.331 -4.541 3.357 1.00 57.91 100 MET A CA 1
ATOM 759 C C . MET A 1 100 ? -22.481 -5.023 4.810 1.00 57.91 100 MET A C 1
ATOM 761 O O . MET A 1 100 ? -23.509 -5.607 5.154 1.00 57.91 100 MET A O 1
ATOM 765 N N . ILE A 1 101 ? -21.487 -4.779 5.671 1.00 58.22 101 ILE A N 1
ATOM 766 C CA . ILE A 1 101 ? -21.523 -5.177 7.086 1.00 58.22 101 ILE A CA 1
ATOM 767 C C . ILE A 1 101 ? -22.229 -4.106 7.943 1.00 58.22 101 ILE A C 1
ATOM 769 O O . ILE A 1 101 ? -23.006 -4.461 8.827 1.00 58.22 101 ILE A O 1
ATOM 773 N N . SER A 1 102 ? -22.023 -2.813 7.656 1.00 51.59 102 SER A N 1
ATOM 774 C CA . SER A 1 102 ? -22.534 -1.690 8.472 1.00 51.59 102 SER A CA 1
ATOM 775 C C . SER A 1 102 ? -24.037 -1.400 8.299 1.00 51.59 102 SER A C 1
ATOM 777 O O . SER A 1 102 ? -24.721 -0.998 9.241 1.00 51.59 102 SER A O 1
ATOM 779 N N . THR A 1 103 ? -24.612 -1.670 7.123 1.00 49.56 103 THR A N 1
ATOM 780 C CA . THR A 1 103 ? -26.050 -1.416 6.875 1.00 49.56 103 THR A CA 1
ATOM 781 C C . THR A 1 103 ? -26.982 -2.500 7.428 1.00 49.56 103 THR A C 1
ATOM 783 O O . THR A 1 103 ? -28.193 -2.295 7.496 1.00 49.56 103 THR A O 1
ATOM 786 N N . ARG A 1 104 ? -26.444 -3.639 7.887 1.00 50.38 104 ARG A N 1
ATOM 787 C CA . ARG A 1 104 ? -27.227 -4.754 8.455 1.00 50.38 104 ARG A CA 1
ATOM 788 C C . ARG A 1 104 ? -26.975 -4.996 9.945 1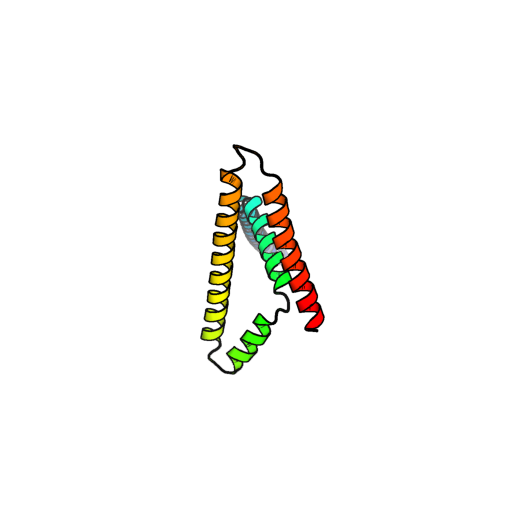.00 50.38 104 ARG A C 1
ATOM 790 O O . ARG A 1 104 ? -27.511 -5.942 10.511 1.00 50.38 104 ARG A O 1
ATOM 797 N N . THR A 1 105 ? -26.195 -4.139 10.599 1.00 50.03 105 THR A N 1
ATOM 798 C CA . THR A 1 105 ? -25.932 -4.206 12.048 1.00 50.03 105 THR A CA 1
ATOM 799 C C . THR A 1 105 ? -27.043 -3.608 12.914 1.00 50.03 105 THR A C 1
ATOM 801 O O . THR A 1 105 ? -26.999 -3.757 14.130 1.00 50.03 105 THR A O 1
ATOM 804 N N . GLY A 1 106 ? -28.060 -2.976 12.316 1.00 54.25 106 GLY A N 1
ATOM 805 C CA . GLY A 1 106 ? -29.177 -2.374 13.052 1.00 54.25 106 GLY A CA 1
ATOM 806 C C . GLY A 1 106 ? -30.369 -3.294 13.338 1.00 54.25 106 GLY A C 1
ATOM 807 O O . GLY A 1 106 ? -31.133 -2.996 14.249 1.00 54.25 106 GLY A O 1
ATOM 808 N N . ILE A 1 107 ? -30.588 -4.385 12.589 1.00 55.81 107 ILE A N 1
ATOM 809 C CA . ILE A 1 107 ? -31.806 -5.205 12.740 1.00 55.81 107 ILE A CA 1
ATOM 810 C C . ILE A 1 107 ? -31.512 -6.690 12.455 1.00 55.81 107 ILE A C 1
ATOM 812 O O . ILE A 1 107 ? -31.258 -7.073 11.316 1.00 55.81 107 ILE A O 1
ATOM 816 N N . LYS A 1 108 ? -31.659 -7.512 13.506 1.00 47.25 108 LYS A N 1
ATOM 817 C CA . LYS A 1 108 ? -31.729 -8.991 13.543 1.00 47.25 108 LYS A CA 1
ATOM 818 C C . LYS A 1 108 ? -30.448 -9.793 13.255 1.00 47.25 108 LYS A C 1
ATOM 820 O O . LYS A 1 108 ? -30.144 -10.166 12.129 1.00 47.25 108 LYS A O 1
ATOM 825 N N . ASP A 1 109 ? -29.791 -10.144 14.359 1.00 58.56 109 ASP A N 1
ATOM 826 C CA . ASP A 1 109 ? -29.335 -11.492 14.724 1.00 58.56 109 ASP A CA 1
ATOM 827 C C . ASP A 1 109 ? -28.945 -12.446 13.577 1.00 58.56 109 ASP A C 1
ATOM 829 O O . ASP A 1 109 ? -29.783 -13.136 12.992 1.00 58.56 109 ASP A O 1
ATOM 833 N N . ASN A 1 110 ? -27.638 -12.534 13.303 1.00 52.91 110 ASN A N 1
ATOM 834 C CA . ASN A 1 110 ? -27.042 -13.794 12.874 1.00 52.91 110 ASN A CA 1
ATOM 835 C C . ASN A 1 110 ? -25.535 -13.860 13.178 1.00 52.91 110 ASN A C 1
ATOM 837 O O . ASN A 1 110 ? -24.682 -13.572 12.330 1.00 52.91 110 ASN A O 1
ATOM 841 N N . ASN A 1 111 ? -25.197 -14.324 14.382 1.00 59.66 111 ASN A N 1
ATOM 842 C CA . ASN A 1 111 ? -23.820 -14.622 14.794 1.00 59.66 111 ASN A CA 1
ATOM 843 C C . ASN A 1 111 ? -23.108 -15.638 13.854 1.00 59.66 111 ASN A C 1
ATOM 845 O O . ASN A 1 111 ? -21.881 -15.686 13.804 1.00 59.66 111 ASN A O 1
ATOM 849 N N . ARG A 1 112 ? -23.839 -16.409 13.021 1.00 61.44 112 ARG A N 1
ATOM 850 C CA . ARG A 1 112 ? -23.230 -17.359 12.060 1.00 61.44 112 ARG A CA 1
ATOM 851 C C . ARG A 1 112 ? -22.464 -16.691 10.921 1.00 61.44 112 ARG A C 1
ATOM 853 O O . ARG A 1 112 ? -21.501 -17.288 10.443 1.00 61.44 112 ARG A O 1
ATOM 860 N N . TYR A 1 113 ? -22.867 -15.512 10.444 1.00 58.91 113 TYR A N 1
ATOM 861 C CA . TYR A 1 113 ? -22.164 -14.869 9.322 1.00 58.91 113 TYR A CA 1
ATOM 862 C C . TYR A 1 113 ? -20.876 -14.178 9.777 1.00 58.91 113 TYR A C 1
ATOM 864 O O . TYR A 1 113 ? -19.883 -14.218 9.053 1.00 58.91 113 TYR A O 1
ATOM 872 N N . LYS A 1 114 ? -20.847 -13.661 11.014 1.00 60.44 114 LYS A N 1
ATOM 873 C CA . LYS A 1 114 ? -19.645 -13.070 11.621 1.00 60.44 114 LYS A CA 1
ATOM 874 C C . LYS A 1 114 ? -18.532 -14.113 11.768 1.00 60.44 114 LYS A C 1
ATOM 876 O O . LYS A 1 114 ? -17.412 -13.869 11.333 1.00 60.44 114 LYS A O 1
ATOM 881 N N . SER A 1 115 ? -18.861 -15.315 12.257 1.00 63.81 115 SER A N 1
ATOM 882 C CA . SER A 1 115 ? -17.903 -16.427 12.323 1.00 63.81 115 SER A CA 1
ATOM 883 C C . SER A 1 115 ? -17.473 -16.928 10.943 1.00 63.81 115 SER A C 1
ATOM 885 O O . SER A 1 115 ? -16.318 -17.296 10.781 1.00 63.81 115 SER A O 1
ATOM 887 N N . ARG A 1 116 ? -18.360 -16.936 9.935 1.00 66.88 116 ARG A N 1
ATOM 888 C CA . ARG A 1 116 ? -18.025 -17.418 8.582 1.00 66.88 116 ARG A CA 1
ATOM 889 C C . ARG A 1 116 ? -17.070 -16.493 7.836 1.00 66.88 116 ARG A C 1
ATOM 891 O O . ARG A 1 116 ? -16.140 -17.005 7.228 1.00 66.88 116 ARG A O 1
ATOM 898 N N . LEU A 1 117 ? -17.244 -15.171 7.910 1.00 69.38 117 LEU A N 1
ATOM 899 C CA . LEU A 1 117 ? -16.300 -14.236 7.283 1.00 69.38 117 LEU A CA 1
ATOM 900 C C . LEU A 1 117 ? -14.906 -14.321 7.921 1.00 69.38 117 LEU A C 1
ATOM 902 O O . LEU A 1 117 ? -13.913 -14.394 7.201 1.00 69.38 117 LEU A O 1
ATOM 906 N N . THR A 1 118 ? -14.826 -14.376 9.254 1.00 77.44 118 THR A N 1
ATOM 907 C CA . THR A 1 118 ? -13.544 -14.536 9.957 1.00 77.44 118 THR A CA 1
ATOM 908 C C . THR A 1 118 ? -12.909 -15.903 9.689 1.00 77.44 118 THR A C 1
ATOM 910 O O . THR A 1 118 ? -11.698 -15.976 9.502 1.00 77.44 118 THR A O 1
ATOM 913 N N . LEU A 1 119 ? -13.705 -16.975 9.605 1.00 80.31 119 LEU A N 1
ATOM 914 C CA . LEU A 1 119 ? -13.210 -18.310 9.263 1.00 80.31 119 LEU A CA 1
ATOM 915 C C . LEU A 1 119 ? -12.669 -18.351 7.828 1.00 80.31 119 LEU A C 1
ATOM 917 O O . LEU A 1 119 ? -11.570 -18.838 7.622 1.00 80.31 119 LEU A O 1
ATOM 921 N N . ILE A 1 120 ? -13.393 -17.799 6.848 1.00 84.25 120 ILE A N 1
ATOM 922 C CA . ILE A 1 120 ? -12.962 -17.776 5.440 1.00 84.25 120 ILE A CA 1
ATOM 923 C C . ILE A 1 120 ? -11.67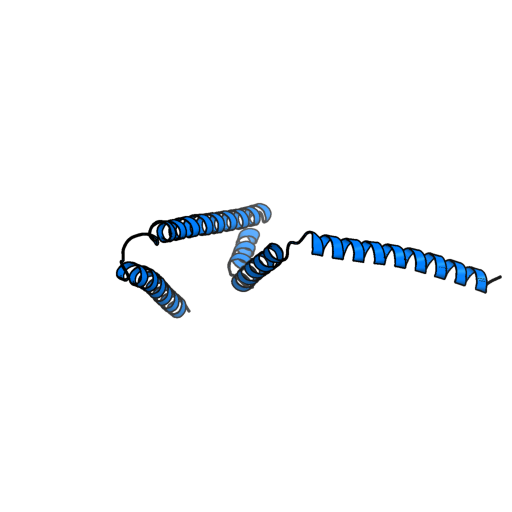4 -16.959 5.282 1.00 84.25 120 ILE A C 1
ATOM 925 O O . ILE A 1 120 ? -10.734 -17.433 4.645 1.00 84.25 120 ILE A O 1
ATOM 929 N N . GLY A 1 121 ? -11.594 -15.778 5.906 1.00 79.75 121 GLY A N 1
ATOM 930 C CA . GLY A 1 121 ? -10.374 -14.965 5.908 1.00 79.75 121 GLY A CA 1
ATOM 931 C C . GLY A 1 121 ? -9.194 -15.679 6.575 1.00 79.75 121 GLY A C 1
ATOM 932 O O . GLY A 1 121 ? -8.104 -15.728 6.009 1.00 79.75 121 GLY A O 1
ATOM 933 N N . GLY A 1 122 ? -9.423 -16.309 7.731 1.00 80.12 122 GLY A N 1
ATOM 934 C CA . GLY A 1 122 ? -8.406 -17.087 8.443 1.00 80.12 122 GLY A CA 1
ATOM 935 C C . GLY A 1 122 ? -7.945 -18.332 7.678 1.00 80.12 122 GLY A C 1
ATOM 936 O O . GLY A 1 122 ? -6.751 -18.613 7.627 1.00 80.12 122 GLY A O 1
ATOM 937 N N . THR A 1 123 ? -8.857 -19.058 7.028 1.00 84.88 123 THR A N 1
ATOM 938 C CA . THR A 1 123 ? -8.526 -20.230 6.203 1.00 84.88 123 THR A CA 1
ATOM 939 C C . THR A 1 123 ? -7.729 -19.836 4.961 1.00 84.88 123 THR A C 1
ATOM 941 O O . THR A 1 123 ? -6.750 -20.507 4.642 1.00 84.88 123 THR A O 1
ATOM 944 N N . MET A 1 124 ? -8.090 -18.741 4.285 1.00 82.25 124 MET A N 1
ATOM 945 C CA . MET A 1 124 ? -7.314 -18.213 3.155 1.00 82.25 124 MET A CA 1
ATOM 946 C C . MET A 1 124 ? -5.909 -17.786 3.589 1.00 82.25 124 MET A C 1
ATOM 948 O O . MET A 1 124 ? -4.937 -18.104 2.907 1.00 82.25 124 MET A O 1
ATOM 952 N N . PHE A 1 125 ? -5.788 -17.140 4.751 1.00 81.62 125 PHE A N 1
ATOM 953 C CA . PHE A 1 125 ? -4.496 -16.757 5.317 1.00 81.62 125 PHE A CA 1
ATOM 954 C C . PHE A 1 125 ? -3.625 -17.975 5.647 1.00 81.62 125 PHE A C 1
ATOM 956 O O . PHE A 1 125 ? -2.454 -18.011 5.281 1.00 81.62 125 PHE A O 1
ATOM 963 N N . LEU A 1 126 ? -4.200 -19.004 6.279 1.00 84.25 126 LEU A N 1
ATOM 964 C CA . LEU A 1 126 ? -3.483 -20.235 6.617 1.00 84.25 126 LEU A CA 1
ATOM 965 C C . LEU A 1 126 ? -3.026 -20.984 5.356 1.00 84.25 126 LEU A C 1
ATOM 967 O O . LEU A 1 126 ? -1.883 -21.425 5.275 1.00 84.25 126 LEU A O 1
ATOM 971 N N . PHE A 1 127 ? -3.904 -21.094 4.356 1.00 88.12 127 PHE A N 1
ATOM 972 C CA . PHE A 1 127 ? -3.579 -21.726 3.080 1.00 88.12 127 PHE A CA 1
ATOM 973 C C . PHE A 1 127 ? -2.456 -20.982 2.351 1.00 88.12 127 PHE A C 1
ATOM 975 O O . PHE A 1 127 ? -1.524 -21.608 1.842 1.00 88.12 127 PHE A O 1
ATOM 982 N N . PHE A 1 128 ? -2.516 -19.650 2.330 1.00 84.81 128 PHE A N 1
ATOM 983 C CA . PHE A 1 128 ? -1.474 -18.813 1.749 1.00 84.81 128 PHE A CA 1
ATOM 984 C C . PHE A 1 128 ? -0.148 -18.945 2.508 1.00 84.81 128 PHE A C 1
ATOM 986 O O . PHE A 1 128 ? 0.889 -19.128 1.878 1.00 84.81 128 PHE A O 1
ATOM 993 N N . ALA A 1 129 ? -0.173 -18.934 3.842 1.00 86.19 129 ALA A N 1
ATOM 994 C CA . ALA A 1 129 ? 1.017 -19.099 4.674 1.00 86.19 129 ALA A CA 1
ATOM 995 C C . ALA A 1 129 ? 1.701 -20.453 4.429 1.00 86.19 129 ALA A C 1
ATOM 997 O O . ALA A 1 129 ? 2.907 -20.496 4.195 1.00 86.19 129 ALA A O 1
ATOM 998 N N . VAL A 1 130 ? 0.930 -21.547 4.396 1.00 88.94 130 VAL A N 1
ATOM 999 C CA . VAL A 1 130 ? 1.442 -22.892 4.077 1.00 88.94 130 VAL A CA 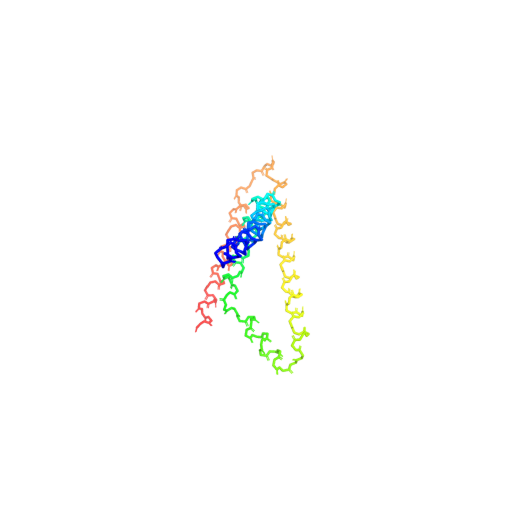1
ATOM 1000 C C . VAL A 1 130 ? 1.978 -22.953 2.647 1.00 88.94 130 VAL A C 1
ATOM 1002 O O . VAL A 1 130 ? 3.060 -23.487 2.419 1.00 88.94 130 VAL A O 1
ATOM 1005 N N . SER A 1 131 ? 1.263 -22.365 1.685 1.00 86.62 131 SER A N 1
ATOM 1006 C CA . SER A 1 131 ? 1.710 -22.304 0.289 1.00 86.62 131 SER A CA 1
ATOM 1007 C C . SER A 1 131 ? 2.996 -21.496 0.122 1.00 86.62 131 SER A C 1
ATOM 1009 O O . SER A 1 131 ? 3.815 -21.850 -0.717 1.00 86.62 131 SER A O 1
ATOM 1011 N N . SER A 1 132 ? 3.180 -20.431 0.905 1.00 82.56 132 SER A N 1
ATOM 1012 C CA . SER A 1 132 ? 4.388 -19.600 0.909 1.00 82.56 132 SER A CA 1
ATOM 1013 C C . SER A 1 132 ? 5.572 -20.333 1.547 1.00 82.56 132 SER A C 1
ATOM 1015 O O . SER A 1 132 ? 6.687 -20.258 1.042 1.00 82.56 132 SER A O 1
ATOM 1017 N N . LEU A 1 133 ? 5.315 -21.119 2.599 1.00 85.69 133 LEU A N 1
ATOM 1018 C CA . LEU A 1 133 ? 6.319 -21.949 3.267 1.00 85.69 133 LEU A CA 1
ATOM 1019 C C . LEU A 1 133 ? 6.782 -23.132 2.400 1.00 85.69 133 LEU A C 1
ATOM 1021 O O . LEU A 1 133 ? 7.949 -23.492 2.437 1.00 85.69 133 LEU A O 1
ATOM 1025 N N . LEU A 1 134 ? 5.876 -23.723 1.611 1.00 79.19 134 LEU A N 1
ATOM 1026 C CA . LEU A 1 134 ? 6.173 -24.813 0.667 1.00 79.19 134 LEU A CA 1
ATOM 1027 C C . LEU A 1 134 ? 6.844 -24.342 -0.633 1.00 79.19 134 LEU A C 1
A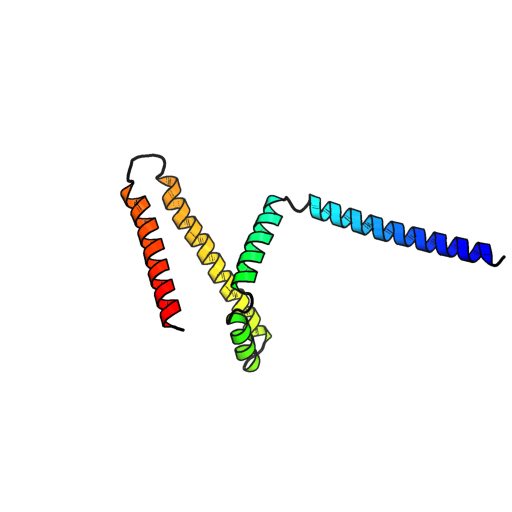TOM 1029 O O . LEU A 1 134 ? 7.301 -25.173 -1.415 1.00 79.19 134 LEU A O 1
ATOM 1033 N N . LYS A 1 135 ? 6.846 -23.031 -0.904 1.00 67.19 135 LYS A N 1
ATOM 1034 C CA . LYS A 1 135 ? 7.493 -22.422 -2.080 1.00 67.19 135 LYS A CA 1
ATOM 1035 C C . LYS A 1 135 ? 8.878 -21.841 -1.782 1.00 67.19 135 LYS A C 1
ATOM 1037 O O . LYS A 1 135 ? 9.441 -21.179 -2.656 1.00 67.19 135 LYS A O 1
ATOM 1042 N N . PHE A 1 136 ? 9.390 -22.090 -0.581 1.00 52.03 136 PHE A N 1
ATOM 1043 C CA . PHE A 1 136 ? 10.785 -21.910 -0.193 1.00 52.03 136 PHE A CA 1
ATOM 1044 C C . PHE A 1 136 ? 11.494 -23.266 -0.244 1.00 52.03 136 PHE A C 1
ATOM 1046 O O . PHE A 1 136 ? 12.665 -23.289 -0.680 1.00 52.03 136 PHE A O 1
#

Mean predicted aligned error: 16.57 Å

Radius of gyration: 27.49 Å; Cα contacts (8 Å, |Δi|>4): 12; chains: 1; bounding box: 73×76×38 Å